Protein AF-0000000080752198 (afdb_homodimer)

Organism: Azotobacter vinelandii (strain DJ / ATCC BAA-1303) (NCBI:txid322710)

Foldseek 3Di:
DPPFDWDWDQDPVRWIFIATPVVRDTDDIGDDDPVRCVVCVNCVSVVV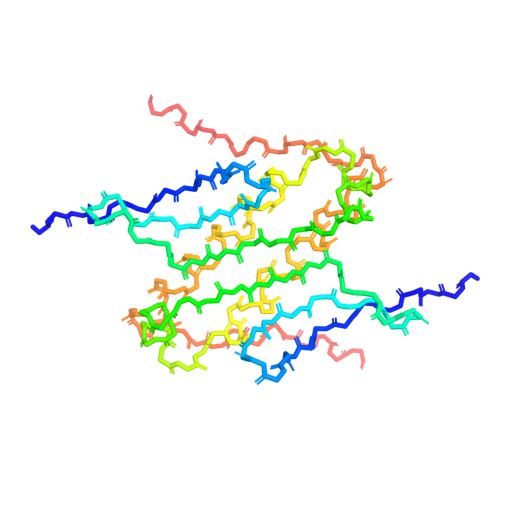VVVVVVVVVLVVCVVVVNPPVPPPPPPPD/DPPFDWDWDQDPVRKIFIATPVVRDTDDIGDDDPVRCVVCVNCVSVVVVVVVVVVVVLVVCVVVVNPPVPPPPPPPD

Solvent-accessible surface area (backbone atoms only — not comparable to full-atom values): 8855 Å² total; per-residue (Å²): 126,82,75,72,46,76,42,82,44,73,45,96,86,69,31,39,29,37,24,33,64,80,75,65,43,64,32,34,36,39,40,67,26,72,67,42,36,58,69,42,67,73,44,47,62,61,40,46,49,54,18,51,49,49,35,52,52,49,48,50,31,47,72,70,67,59,55,62,77,72,68,70,76,70,73,78,125,124,82,75,73,46,77,42,80,44,74,46,96,86,70,31,38,29,36,24,33,62,81,74,65,43,65,32,33,37,39,41,67,26,73,67,41,34,58,70,42,67,71,44,47,62,63,40,47,50,54,18,50,50,49,35,51,52,50,47,50,32,47,72,70,66,58,55,63,78,72,67,70,74,70,75,74,124

pLDDT: mean 82.63, std 21.53, range [20.56, 98.0]

Structure (mmCIF, N/CA/C/O backbone):
data_AF-0000000080752198-model_v1
#
loop_
_entity.id
_entity.type
_entity.pdbx_description
1 polymer 'ABC transporter ATP-binding protein'
#
loop_
_atom_site.group_PDB
_atom_site.id
_atom_site.type_symbol
_atom_site.label_atom_id
_atom_site.label_alt_id
_atom_site.label_comp_id
_atom_site.label_asym_id
_atom_site.label_entity_id
_atom_site.label_seq_id
_atom_site.pdbx_PDB_ins_code
_atom_site.Cartn_x
_atom_site.Cartn_y
_atom_site.Cartn_z
_atom_site.occupancy
_atom_site.B_iso_or_equiv
_atom_site.auth_seq_id
_atom_site.auth_comp_id
_atom_site.auth_asym_id
_atom_site.auth_atom_id
_atom_site.pdbx_PDB_model_num
ATOM 1 N N . MET A 1 1 ? -13.164 18.984 17.156 1 38.59 1 MET A N 1
ATOM 2 C CA . MET A 1 1 ? -12.305 18.828 15.984 1 38.59 1 MET A CA 1
ATOM 3 C C . MET A 1 1 ? -12.719 17.625 15.156 1 38.59 1 MET A C 1
ATOM 5 O O . MET A 1 1 ? -13.07 16.578 15.719 1 38.59 1 MET A O 1
ATOM 9 N N . PRO A 1 2 ? -13.391 17.844 14.008 1 44.28 2 PRO A N 1
ATOM 10 C CA . PRO A 1 2 ? -14 16.75 13.258 1 44.28 2 PRO A CA 1
ATOM 11 C C . PRO A 1 2 ? -13.016 15.617 12.961 1 44.28 2 PRO A C 1
ATOM 13 O O . PRO A 1 2 ? -11.891 15.875 12.531 1 44.28 2 PRO A O 1
ATOM 16 N N . THR A 1 3 ? -13 14.633 13.789 1 56.78 3 THR A N 1
ATOM 17 C CA . THR A 1 3 ? -12.133 13.477 13.586 1 56.78 3 THR A CA 1
ATOM 18 C C . THR A 1 3 ? -12.227 12.969 12.148 1 56.78 3 THR A C 1
ATOM 20 O O . THR A 1 3 ? -13.312 12.656 11.664 1 56.78 3 THR A O 1
ATOM 23 N N . SER A 1 4 ? -11.461 13.641 11.32 1 65.56 4 SER A N 1
ATOM 24 C CA . SER A 1 4 ? -11.406 13.172 9.938 1 65.56 4 SER A CA 1
ATOM 25 C C . SER A 1 4 ? -11.242 11.656 9.875 1 65.56 4 SER A C 1
ATOM 27 O O . SER A 1 4 ? -10.398 11.086 10.57 1 65.56 4 SER A O 1
ATOM 29 N N . PHE A 1 5 ? -12.297 11.023 9.469 1 84.06 5 PHE A N 1
ATOM 30 C CA . PHE A 1 5 ? -12.352 9.57 9.367 1 84.06 5 PHE A CA 1
ATOM 31 C C . PHE A 1 5 ? -11.719 9.102 8.062 1 84.06 5 PHE A C 1
ATOM 33 O O . PHE A 1 5 ? -11.859 9.758 7.023 1 84.06 5 PHE A O 1
ATOM 40 N N . LEU A 1 6 ? -10.719 8.273 8.164 1 91.12 6 LEU A N 1
ATOM 41 C CA . LEU A 1 6 ? -10.117 7.621 7.008 1 91.12 6 LEU A CA 1
ATOM 42 C C . LEU A 1 6 ? -10.898 6.367 6.625 1 91.12 6 LEU A C 1
ATOM 44 O O . LEU A 1 6 ? -11.336 5.617 7.5 1 91.12 6 LEU A O 1
ATOM 48 N N . GLU A 1 7 ? -11.125 6.273 5.285 1 93.94 7 GLU A N 1
ATOM 49 C CA . GLU A 1 7 ? -11.844 5.098 4.797 1 93.94 7 GLU A CA 1
ATOM 50 C C . GLU A 1 7 ? -11.062 4.402 3.684 1 93.94 7 GLU A C 1
ATOM 52 O O . GLU A 1 7 ? -10.352 5.055 2.914 1 93.94 7 GLU A O 1
ATOM 57 N N . ILE A 1 8 ? -11.195 3.135 3.645 1 96.25 8 ILE A N 1
ATOM 58 C CA . ILE A 1 8 ? -10.609 2.334 2.576 1 96.25 8 ILE A CA 1
ATOM 59 C C . ILE A 1 8 ? -11.672 2.021 1.523 1 96.25 8 ILE A C 1
ATOM 61 O O . ILE A 1 8 ? -12.703 1.425 1.831 1 96.25 8 ILE A O 1
ATOM 65 N N . VAL A 1 9 ? -11.398 2.506 0.263 1 94.5 9 VAL A N 1
ATOM 66 C CA . VAL A 1 9 ? -12.383 2.301 -0.793 1 94.5 9 VAL A CA 1
ATOM 67 C C . VAL A 1 9 ? -11.719 1.64 -1.998 1 94.5 9 VAL A C 1
ATOM 69 O O . VAL A 1 9 ? -10.508 1.763 -2.193 1 94.5 9 VAL A O 1
ATOM 72 N N . GLU A 1 10 ? -12.516 0.859 -2.662 1 95.25 10 GLU A N 1
ATOM 73 C CA . GLU A 1 10 ? -12.062 0.279 -3.922 1 95.25 10 GLU A CA 1
ATOM 74 C C . GLU A 1 10 ? -12.531 1.109 -5.113 1 95.25 10 GLU A C 1
ATOM 76 O O . GLU A 1 10 ? -13.734 1.335 -5.285 1 95.25 10 GLU A O 1
ATOM 81 N N . LEU A 1 11 ? -11.57 1.567 -5.898 1 95.56 11 LEU A N 1
ATOM 82 C CA . LEU A 1 11 ? -11.883 2.389 -7.062 1 95.56 11 LEU A CA 1
ATOM 83 C C . LEU A 1 11 ? -12.445 1.538 -8.195 1 95.56 11 LEU A C 1
ATOM 85 O O . LEU A 1 11 ? -12.312 0.312 -8.188 1 95.56 11 LEU A O 1
ATOM 89 N N . PRO A 1 12 ? -13.141 2.217 -9.141 1 92.31 12 PRO A N 1
ATOM 90 C CA . PRO A 1 12 ? -13.75 1.482 -10.25 1 92.31 12 PRO A CA 1
ATOM 91 C C . PRO A 1 12 ? -12.727 0.69 -11.07 1 92.31 12 PRO A C 1
ATOM 93 O O . PRO A 1 12 ? -13.07 -0.321 -11.68 1 92.31 12 PRO A O 1
ATOM 96 N N . ASP A 1 13 ? -11.484 1.099 -11 1 92.44 13 ASP A N 1
ATOM 97 C CA . ASP A 1 13 ? -10.453 0.422 -11.781 1 92.44 13 ASP A CA 1
ATOM 98 C C . ASP A 1 13 ? -9.836 -0.729 -11 1 92.44 13 ASP A C 1
ATOM 100 O O . ASP A 1 13 ? -8.938 -1.413 -11.492 1 92.44 13 ASP A O 1
ATOM 104 N N . GLY A 1 14 ? -10.352 -0.984 -9.961 1 92.19 14 GLY A N 1
ATOM 105 C CA . GLY A 1 14 ? -9.922 -2.129 -9.172 1 92.19 14 GLY A CA 1
ATOM 106 C C . GLY A 1 14 ? -8.828 -1.793 -8.18 1 92.19 14 GLY A C 1
ATOM 107 O O . GLY A 1 14 ? -8.406 -2.648 -7.402 1 92.19 14 GLY A O 1
ATOM 108 N N . ARG A 1 15 ? -8.398 -0.649 -8.227 1 96.06 15 ARG A N 1
ATOM 109 C CA . ARG A 1 15 ? -7.375 -0.213 -7.289 1 96.06 15 ARG A CA 1
ATOM 110 C C . ARG A 1 15 ? -7.988 0.134 -5.934 1 96.06 15 ARG A C 1
ATOM 112 O O . ARG A 1 15 ? -9.188 0.4 -5.84 1 96.06 15 ARG A O 1
ATOM 119 N N . ILE A 1 16 ? -7.168 0.016 -4.863 1 97.62 16 ILE A N 1
ATOM 120 C CA . ILE A 1 16 ? -7.625 0.317 -3.51 1 97.62 16 ILE A CA 1
ATOM 121 C C . ILE A 1 16 ? -7.035 1.649 -3.053 1 97.62 16 ILE A C 1
ATOM 123 O O . ILE A 1 16 ? -5.848 1.909 -3.246 1 97.62 16 ILE A O 1
ATOM 127 N N . ALA A 1 17 ? -7.898 2.51 -2.455 1 97.06 17 ALA A N 1
ATOM 128 C CA . ALA A 1 17 ? -7.438 3.832 -2.039 1 97.06 17 ALA A CA 1
ATOM 129 C C . ALA A 1 17 ? -7.844 4.125 -0.596 1 97.06 17 ALA A C 1
ATOM 131 O O . ALA A 1 17 ? -8.891 3.662 -0.132 1 97.06 17 ALA A O 1
ATOM 132 N N . LEU A 1 18 ? -6.914 4.82 0.065 1 97.12 18 LEU A N 1
ATOM 133 C CA . LEU A 1 18 ? -7.234 5.422 1.355 1 97.12 18 LEU A CA 1
ATOM 134 C C . LEU A 1 18 ? -7.734 6.852 1.18 1 97.12 18 LEU A C 1
ATOM 136 O O . LEU A 1 18 ? -6.988 7.723 0.73 1 97.12 18 LEU A O 1
ATOM 140 N N . ARG A 1 19 ? -9.008 7.023 1.474 1 94.06 19 ARG A N 1
ATOM 141 C CA . ARG A 1 19 ? -9.633 8.328 1.269 1 94.06 19 ARG A CA 1
ATOM 142 C C . ARG A 1 19 ? -10 8.977 2.6 1 94.06 19 ARG A C 1
ATOM 144 O O . ARG A 1 19 ? -10.328 8.281 3.564 1 94.06 19 ARG A O 1
ATOM 151 N N . ARG A 1 20 ? -9.742 10.188 2.533 1 91.06 20 ARG A N 1
ATOM 152 C CA . ARG A 1 20 ? -10.227 10.953 3.676 1 91.06 20 ARG A CA 1
ATOM 153 C C . ARG A 1 20 ? -11.711 11.273 3.525 1 91.06 20 ARG A C 1
ATOM 155 O O . ARG A 1 20 ? -12.125 11.875 2.531 1 91.06 20 ARG A O 1
ATOM 162 N N . ALA A 1 21 ? -12.562 10.922 4.578 1 87.06 21 ALA A N 1
ATOM 163 C CA . ALA A 1 21 ? -14.016 11.047 4.523 1 87.06 21 ALA A CA 1
ATOM 164 C C . ALA A 1 21 ? -14.43 12.5 4.344 1 87.06 21 ALA A C 1
ATOM 166 O O . ALA A 1 21 ? -15.398 12.797 3.639 1 87.06 21 ALA A O 1
ATOM 167 N N . ASP A 1 22 ? -13.719 13.352 4.84 1 85.62 22 ASP A N 1
ATOM 168 C CA . ASP A 1 22 ? -14.109 14.758 4.879 1 85.62 22 ASP A CA 1
ATOM 169 C C . ASP A 1 22 ? -14.062 15.383 3.482 1 85.62 22 ASP A C 1
ATOM 171 O O . ASP A 1 22 ? -14.969 16.109 3.094 1 85.62 22 ASP A O 1
ATOM 175 N N . ASP A 1 23 ? -13 15.117 2.789 1 87.31 23 ASP A N 1
ATOM 176 C CA . ASP A 1 23 ? -12.844 15.758 1.488 1 87.31 23 ASP A CA 1
ATOM 177 C C . ASP A 1 23 ? -12.781 14.727 0.368 1 87.31 23 ASP A C 1
ATOM 179 O O . ASP A 1 23 ? -12.648 15.078 -0.805 1 87.31 23 ASP A O 1
ATOM 183 N N . GLU A 1 24 ? -12.891 13.523 0.674 1 87.62 24 GLU A N 1
ATOM 184 C CA . GLU A 1 24 ? -12.875 12.422 -0.281 1 87.62 24 GLU A CA 1
ATOM 185 C C . GLU A 1 24 ? -11.586 12.414 -1.092 1 87.62 24 GLU A C 1
ATOM 187 O O . GLU A 1 24 ? -11.594 12.086 -2.281 1 87.62 24 GLU A O 1
ATOM 192 N N . GLU A 1 25 ? -10.547 12.961 -0.41 1 92.25 25 GLU A N 1
ATOM 193 C CA . GLU A 1 25 ? -9.234 12.961 -1.059 1 92.25 25 GLU A CA 1
ATOM 194 C C . GLU A 1 25 ? -8.547 11.609 -0.899 1 92.25 25 GLU A C 1
ATOM 196 O O . GLU A 1 25 ? -8.508 11.047 0.199 1 92.25 25 GLU A O 1
ATOM 201 N N . GLU A 1 26 ? -8.094 11.172 -2.041 1 94.88 26 GLU A N 1
ATOM 202 C CA . GLU A 1 26 ? -7.32 9.938 -1.981 1 94.88 26 GLU A CA 1
ATOM 203 C C . GLU A 1 26 ? -5.902 10.188 -1.481 1 94.88 26 GLU A C 1
ATOM 205 O O . GLU A 1 26 ? -5.133 10.906 -2.125 1 94.88 26 GLU A O 1
ATOM 210 N N . LEU A 1 27 ? -5.633 9.633 -0.38 1 95.75 27 LEU A N 1
ATOM 211 C CA . LEU A 1 27 ? -4.336 9.875 0.24 1 95.75 27 LEU A CA 1
ATOM 212 C C . LEU A 1 27 ? -3.307 8.852 -0.241 1 95.75 27 LEU A C 1
ATOM 214 O O . LEU A 1 27 ? -2.172 9.219 -0.562 1 95.75 27 LEU A O 1
ATOM 218 N N . VAL A 1 28 ? -3.73 7.637 -0.29 1 97.12 28 VAL A N 1
ATOM 219 C CA . VAL A 1 28 ? -2.855 6.555 -0.725 1 97.12 28 VAL A CA 1
ATOM 220 C C . VAL A 1 28 ? -3.613 5.625 -1.673 1 97.12 28 VAL A C 1
ATOM 222 O O . VAL A 1 28 ? -4.785 5.312 -1.443 1 97.12 28 VAL A O 1
ATOM 225 N N . ILE A 1 29 ? -3.01 5.242 -2.75 1 97.19 29 ILE A N 1
ATOM 226 C CA . ILE A 1 29 ? -3.596 4.305 -3.701 1 97.19 29 ILE A CA 1
ATOM 227 C C . ILE A 1 29 ? -2.719 3.059 -3.803 1 97.19 29 ILE A C 1
ATOM 229 O O . ILE A 1 29 ? -1.494 3.162 -3.922 1 97.19 29 ILE A O 1
ATOM 233 N N . LEU A 1 30 ? -3.312 1.953 -3.686 1 98 30 LEU A N 1
ATOM 234 C CA . LEU A 1 30 ? -2.67 0.657 -3.871 1 98 30 LEU A CA 1
ATOM 235 C C . LEU A 1 30 ? -3.115 0.012 -5.18 1 98 30 LEU A C 1
ATOM 237 O O . LEU A 1 30 ? -4.312 -0.156 -5.418 1 98 30 LEU A O 1
ATOM 241 N N . ASP A 1 31 ? -2.152 -0.289 -5.922 1 96.75 31 ASP A N 1
ATOM 242 C CA . ASP A 1 31 ? -2.432 -0.915 -7.211 1 96.75 31 ASP A CA 1
ATOM 243 C C . ASP A 1 31 ? -1.785 -2.295 -7.305 1 96.75 31 ASP A C 1
ATOM 245 O O . ASP A 1 31 ? -0.565 -2.408 -7.441 1 96.75 31 ASP A O 1
ATOM 249 N N . PHE A 1 32 ? -2.598 -3.309 -7.285 1 97 32 PHE A N 1
ATOM 250 C CA . PHE A 1 32 ? -2.113 -4.676 -7.453 1 97 32 PHE A CA 1
ATOM 251 C C . PHE A 1 32 ? -2.102 -5.07 -8.922 1 97 32 PHE A C 1
ATOM 253 O O . PHE A 1 32 ? -3.076 -4.84 -9.641 1 97 32 PHE A O 1
ATOM 260 N N . SER A 1 33 ? -1.026 -5.664 -9.305 1 95.31 33 SER A N 1
ATOM 261 C CA . SER A 1 33 ? -0.969 -6.199 -10.664 1 95.31 33 SER A CA 1
AT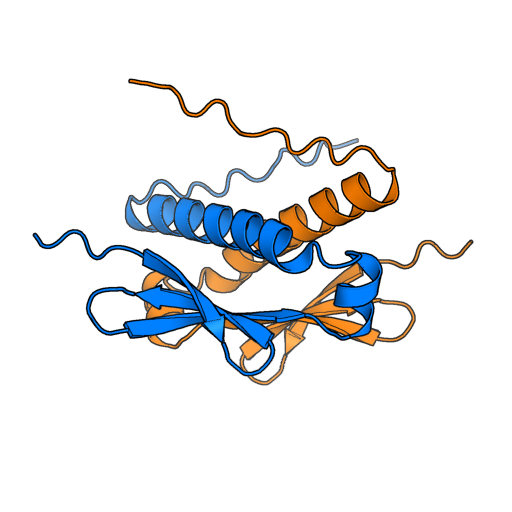OM 262 C C . SER A 1 33 ? -1.89 -7.406 -10.82 1 95.31 33 SER A C 1
ATOM 264 O O . SER A 1 33 ? -2.324 -7.996 -9.828 1 95.31 33 SER A O 1
ATOM 266 N N . GLU A 1 34 ? -2.154 -7.754 -12.094 1 93.19 34 GLU A N 1
ATOM 267 C CA . GLU A 1 34 ? -2.953 -8.945 -12.367 1 93.19 34 GLU A CA 1
ATOM 268 C C . GLU A 1 34 ? -2.311 -10.188 -11.766 1 93.19 34 GLU A C 1
ATOM 270 O O . GLU A 1 34 ? -3.004 -11.047 -11.211 1 93.19 34 GLU A O 1
ATOM 275 N N . SER A 1 35 ? -0.996 -10.219 -11.82 1 92.44 35 SER A N 1
ATOM 276 C CA . SER A 1 35 ? -0.262 -11.344 -11.258 1 92.44 35 SER A CA 1
ATOM 277 C C . SER A 1 35 ? -0.409 -11.398 -9.742 1 92.44 35 SER A C 1
ATOM 279 O O . SER A 1 35 ? -0.625 -12.469 -9.172 1 92.44 35 SER A O 1
ATOM 281 N N . ALA A 1 36 ? -0.277 -10.289 -9.141 1 94.12 36 ALA A N 1
ATOM 282 C CA . ALA A 1 36 ? -0.43 -10.234 -7.688 1 94.12 36 ALA A CA 1
ATOM 283 C C . ALA A 1 36 ? -1.844 -10.625 -7.27 1 94.12 36 ALA A C 1
ATOM 285 O O . ALA A 1 36 ? -2.027 -11.383 -6.312 1 94.12 36 ALA A O 1
ATOM 286 N N . LYS A 1 37 ? -2.863 -10.086 -7.996 1 94.56 37 LYS A N 1
ATOM 287 C CA . LYS A 1 37 ? -4.254 -10.414 -7.699 1 94.56 37 LYS A CA 1
ATOM 288 C C . LYS A 1 37 ? -4.5 -11.914 -7.789 1 94.56 37 LYS A C 1
ATOM 290 O O . LYS A 1 37 ? -5.195 -12.484 -6.945 1 94.56 37 LYS A O 1
ATOM 295 N N . SER A 1 38 ? -3.967 -12.477 -8.797 1 92.44 38 SER A N 1
ATOM 296 C CA . SER A 1 38 ? -4.109 -13.922 -9 1 92.44 38 SER A CA 1
ATOM 297 C C . SER A 1 38 ? -3.439 -14.703 -7.875 1 92.44 38 SER A C 1
ATOM 299 O O . SER A 1 38 ? -3.975 -15.711 -7.406 1 92.44 38 SER A O 1
ATOM 301 N N . PHE A 1 39 ? -2.287 -14.227 -7.508 1 90.12 39 PHE A N 1
ATOM 302 C CA . PHE A 1 39 ? -1.554 -14.867 -6.426 1 90.12 39 PHE A CA 1
ATOM 303 C C . PHE A 1 39 ? -2.348 -14.812 -5.125 1 90.12 39 PHE A C 1
ATOM 305 O O . PHE A 1 39 ? -2.371 -15.781 -4.363 1 90.12 39 PHE A O 1
ATOM 312 N N . LEU A 1 40 ? -2.918 -13.695 -4.883 1 94 40 LEU A N 1
ATOM 313 C CA . LEU A 1 40 ? -3.672 -13.477 -3.65 1 94 40 LEU A CA 1
ATOM 314 C C . LEU A 1 40 ? -5.051 -14.125 -3.74 1 94 40 LEU A C 1
ATOM 316 O O . LEU A 1 40 ? -5.793 -14.148 -2.754 1 94 40 LEU A O 1
ATOM 320 N N . GLN A 1 41 ? -5.398 -14.695 -4.918 1 89.88 41 GLN A N 1
ATOM 321 C CA . GLN A 1 41 ? -6.625 -15.445 -5.156 1 89.88 41 GLN A CA 1
ATOM 322 C C . GLN A 1 41 ? -7.855 -14.641 -4.754 1 89.88 41 GLN A C 1
ATOM 324 O O . GLN A 1 41 ? -8.773 -15.172 -4.121 1 89.88 41 GLN A O 1
ATOM 329 N N . GLY A 1 42 ? -7.844 -13.344 -5.004 1 86.69 42 GLY A N 1
ATOM 330 C CA . GLY A 1 42 ? -9.008 -12.516 -4.738 1 86.69 42 GLY A CA 1
ATOM 331 C C . GLY A 1 42 ? -8.984 -11.883 -3.361 1 86.69 42 GLY A C 1
ATOM 332 O O . GLY A 1 42 ? -9.891 -11.117 -3.01 1 86.69 42 GLY A O 1
ATOM 333 N N . HIS A 1 43 ? -8.008 -12.219 -2.559 1 91 43 HIS A N 1
ATOM 334 C CA . HIS A 1 43 ? -7.914 -11.672 -1.209 1 91 43 HIS A CA 1
ATOM 335 C C . HIS A 1 43 ? -7.078 -10.398 -1.187 1 91 43 HIS A C 1
ATOM 337 O O . HIS A 1 43 ? -6.461 -10.07 -0.17 1 91 43 HIS A O 1
ATOM 343 N N . HIS A 1 44 ? -7.004 -9.727 -2.324 1 93.12 44 HIS A N 1
ATOM 344 C CA . HIS A 1 44 ? -6.164 -8.539 -2.406 1 93.12 44 HIS A CA 1
ATOM 345 C C . HIS A 1 44 ? -6.742 -7.398 -1.581 1 93.12 44 HIS A C 1
ATOM 347 O O . HIS A 1 44 ? -6 -6.57 -1.048 1 93.12 44 HIS A O 1
ATOM 353 N N . ILE A 1 45 ? -8.078 -7.402 -1.298 1 94.62 45 ILE A N 1
ATOM 354 C CA . ILE A 1 45 ? -8.719 -6.34 -0.528 1 94.62 45 ILE A CA 1
ATOM 355 C C . ILE A 1 45 ? -8.352 -6.484 0.948 1 94.62 45 ILE A C 1
ATOM 357 O O . ILE A 1 45 ? -8.039 -5.492 1.612 1 94.62 45 ILE A O 1
ATOM 361 N N . GLU A 1 46 ? -8.406 -7.691 1.37 1 94.38 46 GLU A N 1
ATOM 362 C CA . GLU A 1 46 ? -8.039 -7.953 2.756 1 94.38 46 GLU A CA 1
ATOM 363 C C . GLU A 1 46 ? -6.57 -7.605 3.01 1 94.38 46 GLU A C 1
ATOM 365 O O . GLU A 1 46 ? -6.23 -7.047 4.055 1 94.38 46 GLU A O 1
ATOM 370 N N . VAL A 1 47 ? -5.762 -8 2.094 1 96.44 47 VAL A N 1
ATOM 371 C CA . VAL A 1 47 ? -4.34 -7.688 2.195 1 96.44 47 VAL A CA 1
ATOM 372 C C . VAL A 1 47 ? -4.145 -6.172 2.193 1 96.44 47 VAL A C 1
ATOM 374 O O . VAL A 1 47 ? -3.41 -5.637 3.025 1 96.44 47 VAL A O 1
ATOM 377 N N . ALA A 1 48 ? -4.828 -5.535 1.297 1 97.44 48 ALA A N 1
ATOM 378 C CA . ALA A 1 48 ? -4.75 -4.078 1.206 1 97.44 48 ALA A CA 1
ATOM 379 C C . ALA A 1 48 ? -5.156 -3.426 2.523 1 97.44 48 ALA A C 1
ATOM 381 O O . ALA A 1 48 ? -4.516 -2.473 2.975 1 97.44 48 ALA A O 1
ATOM 382 N N . LYS A 1 49 ? -6.184 -3.861 3.105 1 96.81 49 LYS A N 1
ATOM 383 C CA . LYS A 1 49 ? -6.684 -3.307 4.359 1 96.81 49 LYS A CA 1
ATOM 384 C C . LYS A 1 49 ? -5.629 -3.398 5.461 1 96.81 49 LYS A C 1
ATOM 386 O O . LYS A 1 49 ? -5.414 -2.439 6.203 1 96.81 49 LYS A O 1
ATOM 391 N N . ALA A 1 50 ? -5.051 -4.543 5.531 1 96.69 50 ALA A N 1
ATOM 392 C CA . ALA A 1 50 ? -4.008 -4.738 6.531 1 96.69 50 ALA A CA 1
ATOM 393 C C . ALA A 1 50 ? -2.828 -3.801 6.281 1 96.69 50 ALA A C 1
ATOM 395 O O . ALA A 1 50 ? -2.285 -3.213 7.219 1 96.69 50 ALA A O 1
ATOM 396 N N . MET A 1 51 ? -2.447 -3.717 5.039 1 97.75 51 MET A N 1
ATOM 397 C CA . MET A 1 51 ? -1.34 -2.842 4.664 1 97.75 51 MET A CA 1
ATOM 398 C C . MET A 1 51 ? -1.653 -1.391 5.012 1 97.75 51 MET A C 1
ATOM 400 O O . MET A 1 51 ? -0.865 -0.725 5.688 1 97.75 51 MET A O 1
ATOM 404 N N . LEU A 1 52 ? -2.83 -0.902 4.645 1 97.69 52 LEU A N 1
ATOM 405 C CA . LEU A 1 52 ? -3.225 0.483 4.879 1 97.69 52 LEU A CA 1
ATOM 406 C C . LEU A 1 52 ? -3.361 0.763 6.375 1 97.69 52 LEU A C 1
ATOM 408 O O . LEU A 1 52 ? -3.023 1.854 6.84 1 97.69 52 LEU A O 1
ATOM 412 N N . ASN A 1 53 ? -3.859 -0.197 7.113 1 96.5 53 ASN A N 1
ATOM 413 C CA . ASN A 1 53 ? -3.963 -0.04 8.562 1 96.5 53 ASN A CA 1
ATOM 414 C C . ASN A 1 53 ? -2.598 0.199 9.195 1 96.5 53 ASN A C 1
ATOM 416 O O . ASN A 1 53 ? -2.457 1.056 10.07 1 96.5 53 ASN A O 1
ATOM 420 N N . VAL A 1 54 ? -1.634 -0.55 8.805 1 96.25 54 VAL A N 1
ATOM 421 C CA . VAL A 1 54 ? -0.274 -0.37 9.305 1 96.25 54 VAL A CA 1
ATOM 422 C C . VAL A 1 54 ? 0.223 1.032 8.961 1 96.25 54 VAL A C 1
ATOM 424 O O . VAL A 1 54 ? 0.826 1.707 9.797 1 96.25 54 VAL A O 1
ATOM 427 N N . GLY A 1 55 ? -0.022 1.465 7.656 1 96.44 55 GLY A N 1
ATOM 428 C CA . GLY A 1 55 ? 0.376 2.807 7.258 1 96.44 55 GLY A CA 1
ATOM 429 C C . GLY A 1 55 ? -0.217 3.891 8.133 1 96.44 55 GLY A C 1
ATOM 430 O O . GLY A 1 55 ? 0.489 4.805 8.562 1 96.44 55 GLY A O 1
ATOM 431 N N . VAL A 1 56 ? -1.466 3.75 8.414 1 95.38 56 VAL A N 1
ATOM 432 C CA . VAL A 1 56 ? -2.172 4.727 9.234 1 95.38 56 VAL A CA 1
ATOM 433 C C . VAL A 1 56 ? -1.594 4.727 10.648 1 95.38 56 VAL A C 1
ATOM 435 O O . VAL A 1 56 ? -1.399 5.789 11.242 1 95.38 56 VAL A O 1
ATOM 438 N N . GLN A 1 57 ? -1.377 3.562 11.141 1 94.12 57 GLN A N 1
ATOM 439 C CA . GLN A 1 57 ? -0.792 3.438 12.477 1 94.12 57 GLN A CA 1
ATOM 440 C C . GLN A 1 57 ? 0.577 4.109 12.539 1 94.12 57 GLN A C 1
ATOM 442 O O . GLN A 1 57 ? 0.866 4.852 13.477 1 94.12 57 GLN A O 1
ATOM 447 N N . MET A 1 58 ? 1.37 3.826 11.555 1 93.81 58 MET A N 1
ATOM 448 C CA . MET A 1 58 ? 2.707 4.414 11.531 1 93.81 58 MET A CA 1
ATOM 449 C C . MET A 1 58 ? 2.633 5.93 11.383 1 93.81 58 MET A C 1
ATOM 451 O O . MET A 1 58 ? 3.379 6.66 12.039 1 93.81 58 MET A O 1
ATOM 455 N N . ALA A 1 59 ? 1.772 6.367 10.5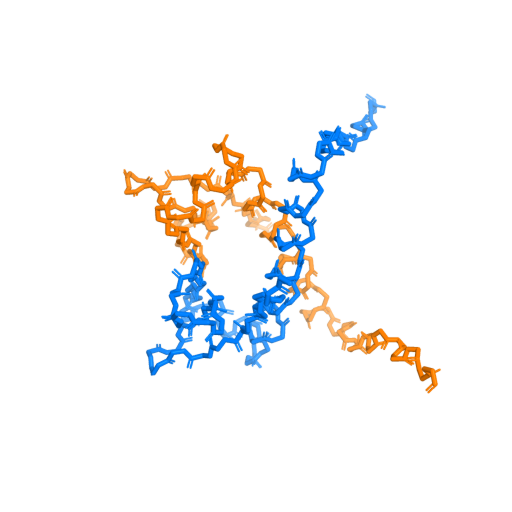16 1 93.5 59 ALA A N 1
ATOM 456 C CA . ALA A 1 59 ? 1.566 7.801 10.352 1 93.5 59 ALA A CA 1
ATOM 457 C C . ALA A 1 59 ? 1.165 8.453 11.672 1 93.5 59 ALA A C 1
ATOM 459 O O . ALA A 1 59 ? 1.612 9.562 11.984 1 93.5 59 ALA A O 1
ATOM 460 N N . GLY A 1 60 ? 0.279 7.824 12.352 1 91.62 60 GLY A N 1
ATOM 461 C CA . GLY A 1 60 ? -0.122 8.328 13.656 1 91.62 60 GLY A CA 1
ATOM 462 C C . GLY A 1 60 ? 1.037 8.461 14.625 1 91.62 60 GLY A C 1
ATOM 463 O O . GLY A 1 60 ? 1.135 9.453 15.352 1 91.62 60 GLY A O 1
ATOM 464 N N . ARG A 1 61 ? 1.86 7.473 14.648 1 90.88 61 ARG A N 1
ATOM 465 C CA . ARG A 1 61 ? 3.02 7.484 15.531 1 90.88 61 ARG A CA 1
ATOM 466 C C . ARG A 1 61 ? 3.969 8.625 15.18 1 90.88 61 ARG A C 1
ATOM 468 O O . ARG A 1 61 ? 4.523 9.281 16.062 1 90.88 61 ARG A O 1
ATOM 475 N N . LEU A 1 62 ? 4.172 8.781 13.898 1 88 62 LEU A N 1
ATOM 476 C CA . LEU A 1 62 ? 5.043 9.852 13.43 1 88 62 LEU A CA 1
ATOM 477 C C . LEU A 1 62 ? 4.492 11.211 13.836 1 88 62 LEU A C 1
ATOM 479 O O . LEU A 1 62 ? 5.254 12.102 14.227 1 88 62 LEU A O 1
ATOM 483 N N . ALA A 1 63 ? 3.203 11.367 13.695 1 86 63 ALA A N 1
ATOM 484 C CA . ALA A 1 63 ? 2.553 12.625 14.031 1 86 63 ALA A CA 1
ATOM 485 C C . ALA A 1 63 ? 2.693 12.938 15.523 1 86 63 ALA A C 1
ATOM 487 O O . ALA A 1 63 ? 2.805 14.102 15.906 1 86 63 ALA A O 1
ATOM 488 N N . GLU A 1 64 ? 2.652 11.852 16.312 1 84.62 64 GLU A N 1
ATOM 489 C CA . GLU A 1 64 ? 2.775 12.039 17.75 1 84.62 64 GLU A CA 1
ATOM 490 C C . GLU A 1 64 ? 4.234 12.211 18.172 1 84.62 64 GLU A C 1
ATOM 492 O O . GLU A 1 64 ? 4.523 12.609 19.297 1 84.62 64 GLU A O 1
ATOM 497 N N . GLY A 1 65 ? 5.113 12.125 17.266 1 75.94 65 GLY A N 1
ATOM 498 C CA . GLY A 1 65 ? 6.531 12.211 17.578 1 75.94 65 GLY A CA 1
ATOM 499 C C . GLY A 1 65 ? 7.094 10.914 18.141 1 75.94 65 GLY A C 1
ATOM 500 O O . GLY A 1 65 ? 8.148 10.914 18.781 1 75.94 65 GLY A O 1
ATOM 501 N N . ASP A 1 66 ? 6.324 9.852 18.141 1 63.38 66 ASP A N 1
ATOM 502 C CA . ASP A 1 66 ? 6.719 8.562 18.703 1 63.38 66 ASP A CA 1
ATOM 503 C C . ASP A 1 66 ? 7.438 7.707 17.656 1 63.38 66 ASP A C 1
ATOM 505 O O . ASP A 1 66 ? 7.66 6.516 17.891 1 63.38 66 ASP A O 1
ATOM 509 N N . PHE A 1 67 ? 7.684 8.219 16.609 1 54.97 67 PHE A N 1
ATOM 510 C CA . PHE A 1 67 ? 8.234 7.352 15.578 1 54.97 67 PHE A CA 1
ATOM 511 C C . PHE A 1 67 ? 9.68 6.988 15.883 1 54.97 67 PHE A C 1
ATOM 513 O O . PHE A 1 67 ? 10.594 7.785 15.641 1 54.97 67 PHE A O 1
ATOM 520 N N . GLU A 1 68 ? 9.953 6.68 17.078 1 47.44 68 GLU A N 1
ATOM 521 C CA . GLU A 1 68 ? 11.281 6.09 17.188 1 47.44 68 GLU A CA 1
ATOM 522 C C . GLU A 1 68 ? 11.406 4.852 16.297 1 47.44 68 GLU A C 1
ATOM 524 O O . GLU A 1 68 ? 10.492 4.023 16.25 1 47.44 68 GLU A O 1
ATOM 529 N N . SER A 1 69 ? 11.906 5.059 15.086 1 46.09 69 SER A N 1
ATOM 530 C CA . SER A 1 69 ? 12.273 3.926 14.242 1 46.09 69 SER A CA 1
ATOM 531 C C . SER A 1 69 ? 12.625 2.701 15.078 1 46.09 69 SER A C 1
ATOM 533 O O . SER A 1 69 ? 13.625 2.705 15.805 1 46.09 69 SER A O 1
ATOM 535 N N . ASP A 1 70 ? 11.75 2.072 15.641 1 39.91 70 ASP A N 1
ATOM 536 C CA . ASP A 1 70 ? 12.156 0.782 16.188 1 39.91 70 ASP A CA 1
ATOM 537 C C . ASP A 1 70 ? 12.898 -0.054 15.148 1 39.91 70 ASP A C 1
ATOM 539 O O . ASP A 1 70 ? 12.305 -0.488 14.156 1 39.91 70 ASP A O 1
ATOM 543 N N . GLU A 1 71 ? 14.055 0.275 14.703 1 39.19 71 GLU A N 1
ATOM 544 C CA . GLU A 1 71 ? 14.984 -0.663 14.086 1 39.19 71 GLU A CA 1
ATOM 545 C C . GLU A 1 71 ? 14.812 -2.068 14.656 1 39.19 71 GLU A C 1
ATOM 547 O O . GLU A 1 71 ? 14.82 -2.254 15.875 1 39.19 71 GLU A O 1
ATOM 552 N N . LEU A 1 72 ? 13.922 -2.869 14.156 1 37.19 72 LEU A N 1
ATOM 553 C CA . LEU A 1 72 ? 14.055 -4.281 14.5 1 37.19 72 LEU A CA 1
ATOM 554 C C . LEU A 1 72 ? 15.516 -4.641 14.75 1 37.19 72 LEU A C 1
ATOM 556 O O . LEU A 1 72 ? 16.406 -4.211 14.008 1 37.19 72 LEU A O 1
ATOM 560 N N . PRO A 1 73 ? 15.812 -5.031 15.969 1 38.06 73 PRO A N 1
ATOM 561 C CA . PRO A 1 73 ? 17.156 -5.527 16.266 1 38.06 73 PRO A CA 1
ATOM 562 C C . PRO A 1 73 ? 17.719 -6.41 15.164 1 38.06 73 PRO A C 1
ATOM 564 O O . PRO A 1 73 ? 17.047 -7.336 14.695 1 38.06 73 PRO A O 1
ATOM 567 N N . ARG A 1 74 ? 18.266 -5.902 14.141 1 35.09 74 ARG A N 1
ATOM 568 C CA . ARG A 1 74 ? 19.047 -6.859 13.367 1 35.09 74 ARG A CA 1
ATOM 569 C C . ARG A 1 74 ? 19.734 -7.863 14.281 1 35.09 74 ARG A C 1
ATOM 571 O O . ARG A 1 74 ? 20.438 -7.477 15.227 1 35.09 74 ARG A O 1
ATOM 578 N N . VAL A 1 75 ? 19.078 -8.906 14.586 1 27.47 75 VAL A N 1
ATOM 579 C CA . VAL A 1 75 ? 19.859 -9.93 15.266 1 27.47 75 VAL A CA 1
ATOM 580 C C . VAL A 1 75 ? 21.219 -10.078 14.594 1 27.47 75 VAL A C 1
ATOM 582 O O . VAL A 1 75 ? 21.297 -10.281 13.375 1 27.47 75 VAL A O 1
ATOM 585 N N . LEU A 1 76 ? 22.172 -9.242 15.008 1 27.53 76 LEU A N 1
ATOM 586 C CA . LEU A 1 76 ? 23.562 -9.602 14.773 1 27.53 76 LEU A CA 1
ATOM 587 C C . LEU A 1 76 ? 23.766 -11.102 14.93 1 27.53 76 LEU A C 1
ATOM 589 O O . LEU A 1 76 ? 23.531 -11.656 16 1 27.53 76 LEU A O 1
ATOM 593 N N . HIS A 1 77 ? 23.391 -11.914 13.805 1 20.56 77 HIS A N 1
ATOM 594 C CA . HIS A 1 77 ? 24.141 -13.156 13.93 1 20.56 77 HIS A CA 1
ATOM 595 C C . HIS A 1 77 ? 25.641 -12.883 13.953 1 20.56 77 HIS A C 1
ATOM 597 O O . HIS A 1 77 ? 26.125 -11.945 13.305 1 20.56 77 HIS A O 1
ATOM 603 N N . MET B 1 1 ? 15.148 -24.125 -6.734 1 38.06 1 MET B N 1
ATOM 604 C CA . MET B 1 1 ? 14.086 -23.234 -7.184 1 38.06 1 MET B CA 1
ATOM 605 C C . MET B 1 1 ? 14.406 -21.781 -6.84 1 38.06 1 MET B C 1
ATOM 607 O O . MET B 1 1 ? 14.938 -21.5 -5.762 1 38.06 1 MET B O 1
ATOM 611 N N . PRO B 1 2 ? 14.797 -20.984 -7.836 1 43.91 2 PRO B N 1
ATOM 612 C CA . PRO B 1 2 ? 15.32 -19.641 -7.578 1 43.91 2 PRO B CA 1
ATOM 613 C C . PRO B 1 2 ? 14.398 -18.797 -6.703 1 43.91 2 PRO B C 1
AT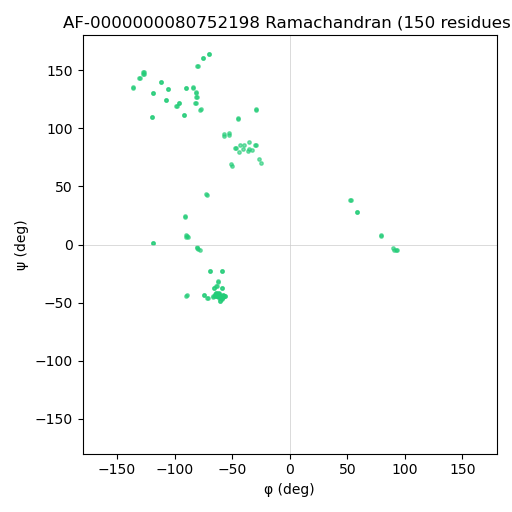OM 615 O O . PRO B 1 2 ? 13.18 -18.812 -6.898 1 43.91 2 PRO B O 1
ATOM 618 N N . THR B 1 3 ? 14.672 -18.781 -5.453 1 56.72 3 THR B N 1
ATOM 619 C CA . THR B 1 3 ? 13.891 -17.984 -4.516 1 56.72 3 THR B CA 1
ATOM 620 C C . THR B 1 3 ? 13.672 -16.578 -5.055 1 56.72 3 THR B C 1
ATOM 622 O O . THR B 1 3 ? 14.633 -15.875 -5.387 1 56.72 3 THR B O 1
ATOM 625 N N . SER B 1 4 ? 12.664 -16.5 -5.887 1 65.62 4 SER B N 1
ATOM 626 C CA . SER B 1 4 ? 12.32 -15.172 -6.395 1 65.62 4 SER B CA 1
ATOM 627 C C . SER B 1 4 ? 12.305 -14.133 -5.273 1 65.62 4 SER B C 1
ATOM 629 O O . SER B 1 4 ? 11.727 -14.375 -4.211 1 65.62 4 SER B O 1
ATOM 631 N N . PHE B 1 5 ? 13.305 -13.297 -5.297 1 83.81 5 PHE B N 1
ATOM 632 C CA . PHE B 1 5 ? 13.484 -12.25 -4.305 1 83.81 5 PHE B CA 1
ATOM 633 C C . PHE B 1 5 ? 12.609 -11.039 -4.629 1 83.81 5 PHE B C 1
ATOM 635 O O . PHE B 1 5 ? 12.43 -10.695 -5.801 1 83.81 5 PHE B O 1
ATOM 642 N N . LEU B 1 6 ? 11.758 -10.68 -3.713 1 91.19 6 LEU B N 1
ATOM 643 C CA . LEU B 1 6 ? 10.969 -9.453 -3.822 1 91.19 6 LEU B CA 1
AT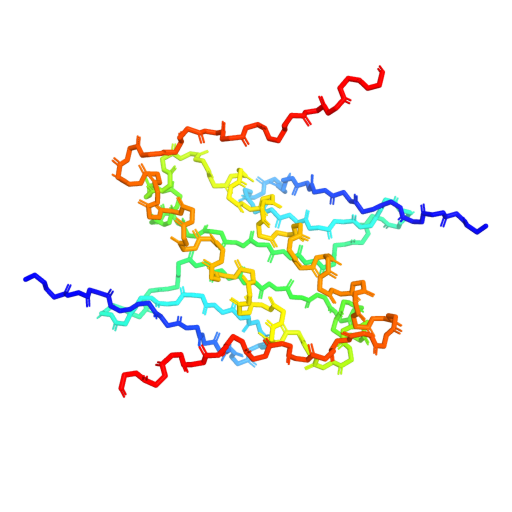OM 644 C C . LEU B 1 6 ? 11.766 -8.25 -3.322 1 91.19 6 LEU B C 1
ATOM 646 O O . LEU B 1 6 ? 12.484 -8.352 -2.322 1 91.19 6 LEU B O 1
ATOM 650 N N . GLU B 1 7 ? 11.664 -7.168 -4.148 1 93.94 7 GLU B N 1
ATOM 651 C CA . GLU B 1 7 ? 12.367 -5.949 -3.764 1 93.94 7 GLU B CA 1
ATOM 652 C C . GLU B 1 7 ? 11.422 -4.75 -3.762 1 93.94 7 GLU B C 1
ATOM 654 O O . GLU B 1 7 ? 10.492 -4.684 -4.566 1 93.94 7 GLU B O 1
ATOM 659 N N . ILE B 1 8 ? 11.68 -3.861 -2.867 1 96.25 8 ILE B N 1
ATOM 660 C CA . ILE B 1 8 ? 10.945 -2.604 -2.807 1 96.25 8 ILE B CA 1
ATOM 661 C C . ILE B 1 8 ? 11.75 -1.502 -3.494 1 96.25 8 ILE B C 1
ATOM 663 O O . ILE B 1 8 ? 12.883 -1.222 -3.105 1 96.25 8 ILE B O 1
ATOM 667 N N . VAL B 1 9 ? 11.141 -0.908 -4.574 1 94.56 9 VAL B N 1
ATOM 668 C CA . VAL B 1 9 ? 11.867 0.115 -5.324 1 94.56 9 VAL B CA 1
ATOM 669 C C . VAL B 1 9 ? 11.016 1.375 -5.434 1 94.56 9 VAL B C 1
ATOM 671 O O . VAL B 1 9 ? 9.781 1.308 -5.363 1 94.56 9 VAL B O 1
ATOM 674 N N . GLU B 1 10 ? 11.703 2.467 -5.473 1 95.31 10 GLU B N 1
ATOM 675 C CA . GLU B 1 10 ? 11.031 3.736 -5.73 1 95.31 10 GLU B CA 1
ATOM 676 C C . GLU B 1 10 ? 11.109 4.113 -7.207 1 95.31 10 GLU B C 1
ATOM 678 O O . GLU B 1 10 ? 12.203 4.219 -7.77 1 95.31 10 GLU B O 1
ATOM 683 N N . LEU B 1 11 ? 9.945 4.289 -7.809 1 95.56 11 LEU B N 1
ATOM 684 C CA . LEU B 1 11 ? 9.875 4.637 -9.219 1 95.56 11 LEU B CA 1
ATOM 685 C C . LEU B 1 11 ? 10.25 6.102 -9.438 1 95.56 11 LEU B C 1
ATOM 687 O O . LEU B 1 11 ? 10.25 6.891 -8.492 1 95.56 11 LEU B O 1
ATOM 691 N N . PRO B 1 12 ? 10.609 6.43 -10.695 1 92.19 12 PRO B N 1
ATOM 692 C CA . PRO B 1 12 ? 11.008 7.809 -11 1 92.19 12 PRO B CA 1
ATOM 693 C C . PRO B 1 12 ? 9.914 8.828 -10.68 1 92.19 12 PRO B C 1
ATOM 695 O O . PRO B 1 12 ? 10.211 9.992 -10.398 1 92.19 12 PRO B O 1
ATOM 698 N N . ASP B 1 13 ? 8.688 8.359 -10.641 1 92.31 13 ASP B N 1
ATOM 699 C CA . ASP B 1 13 ? 7.582 9.281 -10.391 1 92.31 13 ASP B CA 1
ATOM 700 C C . ASP B 1 13 ? 7.297 9.398 -8.891 1 92.31 13 ASP B C 1
ATOM 702 O O . ASP B 1 13 ? 6.387 10.125 -8.484 1 92.31 13 ASP B O 1
ATOM 706 N N . GLY B 1 14 ? 8.07 8.875 -8.18 1 92.12 14 GLY B N 1
ATOM 707 C CA . GLY B 1 14 ? 7.973 9 -6.734 1 92.12 14 GLY B CA 1
ATOM 708 C C . GLY B 1 14 ? 7.109 7.926 -6.098 1 92.12 14 GLY B C 1
ATOM 709 O O . GLY B 1 14 ? 6.969 7.875 -4.875 1 92.12 14 GLY B O 1
ATOM 710 N N . ARG B 1 15 ? 6.574 7.148 -6.883 1 96 15 ARG B N 1
ATOM 711 C CA . ARG B 1 15 ? 5.762 6.051 -6.371 1 96 15 ARG B CA 1
ATOM 712 C C . ARG B 1 15 ? 6.637 4.887 -5.922 1 96 15 ARG B C 1
ATOM 714 O O . ARG B 1 15 ? 7.789 4.77 -6.344 1 96 15 ARG B O 1
ATOM 721 N N . ILE B 1 16 ? 6.113 4.074 -4.957 1 97.62 16 ILE B N 1
ATOM 722 C CA . ILE B 1 16 ? 6.844 2.924 -4.438 1 97.62 16 ILE B CA 1
ATOM 723 C C . ILE B 1 16 ? 6.242 1.634 -4.992 1 97.62 16 ILE B C 1
ATOM 725 O O . ILE B 1 16 ? 5.02 1.473 -5.016 1 97.62 16 ILE B O 1
ATOM 729 N N . ALA B 1 17 ? 7.121 0.716 -5.461 1 97.06 17 ALA B N 1
ATOM 730 C CA . ALA B 1 17 ? 6.637 -0.521 -6.066 1 97.06 17 ALA B CA 1
ATOM 731 C C . ALA B 1 17 ? 7.336 -1.737 -5.469 1 97.06 17 ALA B C 1
ATOM 733 O O . ALA B 1 17 ? 8.508 -1.66 -5.082 1 97.06 17 ALA B O 1
ATOM 734 N N . LEU B 1 18 ? 6.516 -2.795 -5.348 1 97.06 18 LEU B N 1
ATOM 735 C CA . LEU B 1 18 ? 7.066 -4.113 -5.055 1 97.06 18 LEU B CA 1
ATOM 736 C C . LEU B 1 18 ? 7.355 -4.879 -6.34 1 97.06 18 LEU B C 1
ATOM 738 O O . LEU B 1 18 ? 6.434 -5.211 -7.09 1 97.06 18 LEU B O 1
ATOM 742 N N . ARG B 1 19 ? 8.641 -5.078 -6.586 1 94.12 19 ARG B N 1
ATOM 743 C CA . ARG B 1 19 ? 9.055 -5.727 -7.828 1 94.12 19 ARG B CA 1
ATOM 744 C C . ARG B 1 19 ? 9.656 -7.098 -7.559 1 94.12 19 ARG B C 1
ATOM 746 O O . ARG B 1 19 ? 10.289 -7.312 -6.52 1 94.12 19 ARG B O 1
ATOM 753 N N . ARG B 1 20 ? 9.266 -7.891 -8.438 1 91.06 20 ARG B N 1
ATOM 754 C CA . ARG B 1 20 ? 9.93 -9.188 -8.398 1 91.06 20 ARG B CA 1
ATOM 755 C C . ARG B 1 20 ? 11.289 -9.125 -9.086 1 91.06 20 ARG B C 1
ATOM 757 O O . ARG B 1 20 ? 11.383 -8.734 -10.25 1 91.06 20 ARG B O 1
ATOM 764 N N . ALA B 1 21 ? 12.391 -9.578 -8.359 1 86.94 21 ALA B N 1
ATOM 765 C CA . ALA B 1 21 ? 13.766 -9.461 -8.828 1 86.94 21 ALA B CA 1
ATOM 766 C C . ALA B 1 21 ? 13.977 -10.242 -10.117 1 86.94 21 ALA B C 1
ATOM 768 O O . ALA B 1 21 ? 14.711 -9.805 -11.008 1 86.94 21 ALA B O 1
ATOM 769 N N . ASP B 1 22 ? 13.32 -11.258 -10.289 1 85.56 22 ASP B N 1
ATOM 770 C CA . ASP B 1 22 ? 13.562 -12.172 -11.406 1 85.56 22 ASP B CA 1
ATOM 771 C C . ASP B 1 22 ? 13.109 -11.555 -12.727 1 85.56 22 ASP B C 1
ATOM 773 O O . ASP B 1 22 ? 13.812 -11.641 -13.734 1 85.56 22 ASP B O 1
ATOM 777 N N . ASP B 1 23 ? 11.938 -10.984 -12.711 1 87.44 23 ASP B N 1
ATOM 778 C CA . ASP B 1 23 ? 11.398 -10.469 -13.969 1 87.44 23 ASP B CA 1
ATOM 779 C C . ASP B 1 23 ? 11.18 -8.961 -13.891 1 87.44 23 ASP B C 1
ATOM 781 O O . ASP B 1 23 ? 10.734 -8.344 -14.852 1 87.44 23 ASP B O 1
ATOM 785 N N . GLU B 1 24 ? 11.492 -8.383 -12.828 1 87.62 24 GLU B N 1
ATOM 786 C CA . GLU B 1 24 ? 11.367 -6.945 -12.609 1 87.62 24 GLU B CA 1
ATOM 787 C C . GLU B 1 24 ? 9.93 -6.48 -12.805 1 87.62 24 GLU B C 1
ATOM 789 O O . GLU B 1 24 ? 9.688 -5.387 -13.312 1 87.62 24 GLU B O 1
ATOM 794 N N . GLU B 1 25 ? 9.031 -7.469 -12.539 1 92.31 25 GLU B N 1
ATOM 795 C CA . GLU B 1 25 ? 7.613 -7.129 -12.633 1 92.31 25 GLU B CA 1
ATOM 796 C C . GLU B 1 25 ? 7.129 -6.426 -11.367 1 92.31 25 GLU B C 1
ATOM 798 O O . GLU B 1 25 ? 7.41 -6.875 -10.258 1 92.31 25 GLU B O 1
ATOM 803 N N . GLU B 1 26 ? 6.48 -5.332 -11.656 1 94.94 26 GLU B N 1
ATOM 804 C CA . GLU B 1 26 ? 5.879 -4.637 -10.523 1 94.94 26 GLU B CA 1
ATOM 805 C C . GLU B 1 26 ? 4.602 -5.336 -10.062 1 94.94 26 GLU B C 1
ATOM 807 O O . GLU B 1 26 ? 3.635 -5.43 -10.82 1 94.94 26 GLU B O 1
ATOM 812 N N . LEU B 1 27 ? 4.648 -5.801 -8.891 1 95.81 27 LEU B N 1
ATOM 813 C CA . LEU B 1 27 ? 3.518 -6.559 -8.367 1 95.81 27 LEU B CA 1
ATOM 814 C C . LEU B 1 27 ? 2.52 -5.641 -7.676 1 95.81 27 LEU B C 1
ATOM 816 O O . LEU B 1 27 ? 1.31 -5.77 -7.871 1 95.81 27 LEU B O 1
ATOM 820 N N . VAL B 1 28 ? 3.051 -4.746 -6.898 1 97.19 28 VAL B N 1
ATOM 821 C CA . VAL B 1 28 ? 2.219 -3.803 -6.164 1 97.19 28 VAL B CA 1
ATOM 822 C C . VAL B 1 28 ? 2.822 -2.404 -6.25 1 97.19 28 VAL B C 1
ATOM 824 O O . VAL B 1 28 ? 4.039 -2.238 -6.152 1 97.19 28 VAL B O 1
ATOM 827 N N . ILE B 1 29 ? 2.025 -1.418 -6.508 1 97.19 29 ILE B N 1
ATOM 828 C CA . ILE B 1 29 ? 2.465 -0.028 -6.551 1 97.19 29 ILE B CA 1
ATOM 829 C C . ILE B 1 29 ? 1.729 0.778 -5.48 1 97.19 29 ILE B C 1
ATOM 831 O O . ILE B 1 29 ? 0.51 0.665 -5.34 1 97.19 29 ILE B O 1
ATOM 835 N N . LEU B 1 30 ? 2.445 1.489 -4.734 1 98 30 LEU B N 1
ATOM 836 C CA . LEU B 1 30 ? 1.921 2.42 -3.74 1 98 30 LEU B CA 1
ATOM 837 C C . LEU B 1 30 ? 2.111 3.863 -4.191 1 98 30 LEU B C 1
ATOM 839 O O . LEU B 1 30 ? 3.23 4.277 -4.504 1 98 30 LEU B O 1
ATOM 843 N N . ASP B 1 31 ? 1.038 4.523 -4.219 1 96.75 31 ASP B N 1
ATOM 844 C CA . ASP B 1 31 ? 1.072 5.922 -4.633 1 96.75 31 ASP B CA 1
ATOM 845 C C . ASP B 1 31 ? 0.573 6.84 -3.52 1 96.75 31 ASP B C 1
ATOM 847 O O . ASP B 1 31 ? -0.626 6.883 -3.234 1 96.75 31 ASP B O 1
ATOM 851 N N . PHE B 1 32 ? 1.477 7.586 -2.947 1 97 32 PHE B N 1
ATOM 852 C CA . PHE B 1 32 ? 1.113 8.562 -1.928 1 97 32 PHE B CA 1
ATOM 853 C C . PHE B 1 32 ? 0.795 9.914 -2.559 1 97 32 PHE B C 1
ATOM 855 O O . PHE B 1 32 ? 1.542 10.398 -3.414 1 97 32 PHE B O 1
ATOM 862 N N . SER B 1 33 ? -0.27 10.477 -2.107 1 95.19 33 SER B N 1
ATOM 863 C CA . SER B 1 33 ? -0.592 11.828 -2.551 1 95.19 33 SER B CA 1
ATOM 864 C C . SER B 1 33 ? 0.389 12.844 -1.979 1 95.19 33 SER B C 1
ATOM 866 O O . SER B 1 33 ? 1.111 12.555 -1.024 1 95.19 33 SER B O 1
ATOM 868 N N . GLU B 1 34 ? 0.371 14.047 -2.59 1 93.19 34 GLU B N 1
ATOM 869 C CA . GLU B 1 34 ? 1.204 15.133 -2.072 1 93.19 34 GLU B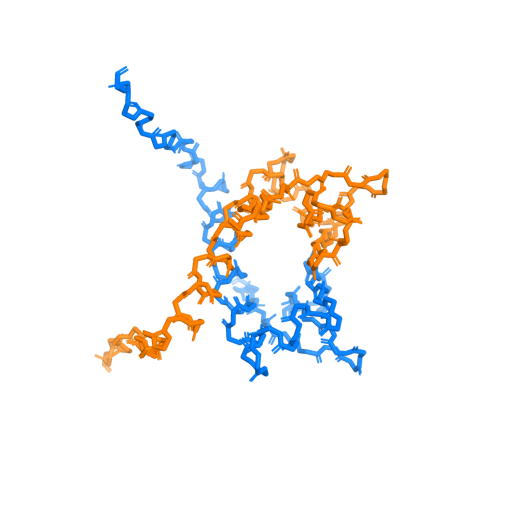 CA 1
ATOM 870 C C . GLU B 1 34 ? 0.861 15.445 -0.62 1 93.19 34 GLU B C 1
ATOM 872 O O . GLU B 1 34 ? 1.753 15.688 0.196 1 93.19 34 GLU B O 1
ATOM 877 N N . SER B 1 3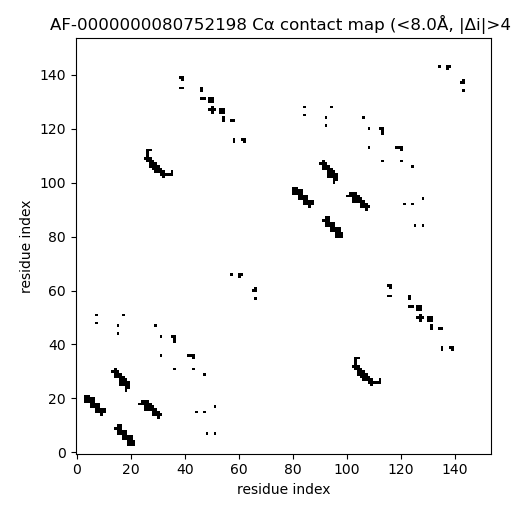5 ? -0.417 15.367 -0.319 1 92.44 35 SER B N 1
ATOM 878 C CA . SER B 1 35 ? -0.872 15.625 1.044 1 92.44 35 SER B CA 1
ATOM 879 C C . SER B 1 35 ? -0.362 14.555 2.006 1 92.44 35 SER B C 1
ATOM 881 O O . SER B 1 35 ? 0.095 14.875 3.107 1 92.44 35 SER B O 1
ATOM 883 N N . ALA B 1 36 ? -0.459 13.359 1.598 1 94.06 36 ALA B N 1
ATOM 884 C CA . ALA B 1 36 ? 0.028 12.266 2.436 1 94.06 36 ALA B CA 1
ATOM 885 C C . ALA B 1 36 ? 1.534 12.375 2.654 1 94.06 36 ALA B C 1
ATOM 887 O O . ALA B 1 36 ? 2.02 12.188 3.773 1 94.06 36 ALA B O 1
ATOM 888 N N . LYS B 1 37 ? 2.287 12.664 1.556 1 94.44 37 LYS B N 1
ATOM 889 C CA . LYS B 1 37 ? 3.738 12.805 1.651 1 94.44 37 LYS B CA 1
ATOM 890 C C . LYS B 1 37 ? 4.113 13.898 2.648 1 94.44 37 LYS B C 1
ATOM 892 O O . LYS B 1 37 ? 5.047 13.734 3.438 1 94.44 37 LYS B O 1
ATOM 897 N N . SER B 1 38 ? 3.416 14.969 2.555 1 92.44 38 SER B N 1
ATOM 898 C CA . SER B 1 38 ? 3.66 16.094 3.459 1 92.44 38 SER B CA 1
ATOM 899 C C . SER B 1 38 ? 3.363 15.703 4.906 1 92.44 38 SER B C 1
ATOM 901 O O . SER B 1 38 ? 4.102 16.078 5.816 1 92.44 38 SER B O 1
ATOM 903 N N . PHE B 1 39 ? 2.295 14.984 5.059 1 89.94 39 PHE B N 1
ATOM 904 C CA . PHE B 1 39 ? 1.914 14.531 6.391 1 89.94 39 PHE B CA 1
ATOM 905 C C . PHE B 1 39 ? 2.984 13.617 6.98 1 89.94 39 PHE B C 1
ATOM 907 O O . PHE B 1 39 ? 3.293 13.703 8.172 1 89.94 39 PHE B O 1
ATOM 914 N N . LEU B 1 40 ? 3.473 12.781 6.16 1 94 40 LEU B N 1
ATOM 915 C CA . LEU B 1 40 ? 4.469 11.805 6.598 1 94 40 LEU B CA 1
ATOM 916 C C . LEU B 1 40 ? 5.852 12.445 6.684 1 94 40 LEU B C 1
ATOM 918 O O . LEU B 1 40 ? 6.801 11.812 7.148 1 94 40 LEU B O 1
ATOM 922 N N . GLN B 1 41 ? 5.969 13.727 6.289 1 89.94 41 GLN B N 1
ATOM 923 C CA . GLN B 1 41 ? 7.18 14.539 6.402 1 89.94 41 GLN B CA 1
ATOM 924 C C . GLN B 1 41 ? 8.375 13.828 5.773 1 89.94 41 GLN B C 1
ATOM 926 O O . GLN B 1 41 ? 9.469 13.828 6.34 1 89.94 41 GLN B O 1
ATOM 931 N N . GLY B 1 42 ? 8.164 13.141 4.668 1 86.81 42 GLY B N 1
ATOM 932 C CA . GLY B 1 42 ? 9.258 12.516 3.945 1 86.81 42 GLY B CA 1
ATOM 933 C C . GLY B 1 42 ? 9.492 11.07 4.355 1 86.81 42 GLY B C 1
ATOM 934 O O . GLY B 1 42 ? 10.359 10.398 3.803 1 86.81 42 GLY B O 1
ATOM 935 N N . HIS B 1 43 ? 8.758 10.594 5.355 1 91.06 43 HIS B N 1
ATOM 936 C CA . HIS B 1 43 ? 8.93 9.227 5.828 1 91.06 43 HIS B CA 1
ATOM 937 C C . HIS B 1 43 ? 7.992 8.266 5.094 1 91.06 43 HIS B C 1
ATOM 939 O O . HIS B 1 43 ? 7.609 7.227 5.637 1 91.06 43 HIS B O 1
ATOM 945 N N . HIS B 1 44 ? 7.578 8.656 3.895 1 93.25 44 HIS B N 1
ATOM 946 C CA . HIS B 1 44 ? 6.625 7.832 3.16 1 93.25 44 HIS B CA 1
ATOM 947 C C . HIS B 1 44 ? 7.262 6.527 2.693 1 93.25 44 HIS B C 1
ATOM 949 O O . HIS B 1 44 ? 6.582 5.504 2.59 1 93.25 44 HIS B O 1
ATOM 955 N N . ILE B 1 45 ? 8.617 6.477 2.559 1 94.62 45 ILE B N 1
ATOM 956 C CA . ILE B 1 45 ? 9.305 5.273 2.105 1 94.62 45 ILE B CA 1
ATOM 957 C C . ILE B 1 45 ? 9.32 4.234 3.225 1 94.62 45 ILE B C 1
ATOM 959 O O . ILE B 1 45 ? 9.07 3.051 2.988 1 94.62 45 ILE B O 1
ATOM 963 N N . GLU B 1 46 ? 9.609 4.727 4.371 1 94.31 46 GLU B N 1
ATOM 964 C CA . GLU B 1 46 ? 9.609 3.832 5.523 1 94.31 46 GLU B CA 1
ATOM 965 C C . GLU B 1 46 ? 8.219 3.254 5.773 1 94.31 46 GLU B C 1
ATOM 967 O O . GLU B 1 46 ? 8.078 2.07 6.094 1 94.31 46 GLU B O 1
ATOM 972 N N . VAL B 1 47 ? 7.266 4.102 5.688 1 96.44 47 VAL B N 1
ATOM 973 C CA . VAL B 1 47 ? 5.887 3.664 5.859 1 96.44 47 VAL B CA 1
ATOM 974 C C . VAL B 1 47 ? 5.531 2.637 4.785 1 96.44 47 VAL B C 1
ATOM 976 O O . VAL B 1 47 ? 4.969 1.582 5.09 1 96.44 47 VAL B O 1
ATOM 979 N N . ALA B 1 48 ? 5.902 2.951 3.58 1 97.44 48 ALA B N 1
ATOM 980 C CA . ALA B 1 48 ? 5.652 2.041 2.467 1 97.44 48 ALA B CA 1
ATOM 981 C C . ALA B 1 48 ? 6.293 0.678 2.715 1 97.44 48 ALA B C 1
ATOM 983 O O . ALA B 1 48 ? 5.68 -0.359 2.449 1 97.44 48 ALA B O 1
ATOM 984 N N . LYS B 1 49 ? 7.469 0.651 3.15 1 96.88 49 LYS B N 1
ATOM 985 C CA . LYS B 1 49 ? 8.195 -0.59 3.41 1 96.88 49 LYS B CA 1
ATOM 986 C C . LYS B 1 49 ? 7.453 -1.456 4.426 1 96.88 49 LYS B C 1
ATOM 988 O O . LYS B 1 49 ? 7.32 -2.668 4.234 1 96.88 49 LYS B O 1
ATOM 993 N N . ALA B 1 50 ? 7.039 -0.814 5.465 1 96.69 50 ALA B N 1
ATOM 994 C CA . ALA B 1 50 ? 6.293 -1.539 6.488 1 96.69 50 ALA B CA 1
ATOM 995 C C . ALA B 1 50 ? 4.992 -2.104 5.922 1 96.69 50 ALA B C 1
ATOM 997 O O . ALA B 1 50 ? 4.629 -3.248 6.211 1 96.69 50 ALA B O 1
ATOM 998 N N . MET B 1 51 ? 4.309 -1.288 5.172 1 97.75 51 MET B N 1
ATOM 999 C CA . MET B 1 51 ? 3.057 -1.715 4.555 1 97.75 51 MET B CA 1
ATOM 1000 C C . MET B 1 51 ? 3.283 -2.9 3.623 1 97.75 51 MET B C 1
ATOM 1002 O O . MET B 1 51 ? 2.617 -3.93 3.748 1 97.75 51 MET B O 1
ATOM 1006 N N . LEU B 1 52 ? 4.277 -2.818 2.74 1 97.75 52 LEU B N 1
ATOM 1007 C CA . LEU B 1 52 ? 4.566 -3.869 1.77 1 97.75 52 LEU B CA 1
ATOM 1008 C C . LEU B 1 52 ? 5.023 -5.145 2.469 1 97.75 52 LEU B C 1
ATOM 1010 O O . LEU B 1 52 ? 4.688 -6.25 2.035 1 97.75 52 LEU B O 1
ATOM 1014 N N . ASN B 1 53 ? 5.789 -5 3.525 1 96.44 53 ASN B N 1
ATOM 1015 C CA . ASN B 1 53 ? 6.219 -6.164 4.293 1 96.44 53 ASN B CA 1
ATOM 1016 C C . ASN B 1 53 ? 5.027 -6.945 4.844 1 96.44 53 ASN B C 1
ATOM 1018 O O . ASN B 1 53 ? 5.008 -8.172 4.789 1 96.44 53 ASN B O 1
ATOM 1022 N N . VAL B 1 54 ? 4.086 -6.27 5.387 1 96.25 54 VAL B N 1
ATOM 1023 C CA . VAL B 1 54 ? 2.873 -6.906 5.891 1 96.25 54 VAL B CA 1
ATOM 1024 C C . VAL B 1 54 ? 2.158 -7.633 4.754 1 96.25 54 VAL B C 1
ATOM 1026 O O . VAL B 1 54 ? 1.698 -8.766 4.926 1 96.25 54 VAL B O 1
ATOM 1029 N N . GLY B 1 55 ? 2.033 -6.922 3.553 1 96.44 55 GLY B N 1
ATOM 1030 C CA . GLY B 1 55 ? 1.408 -7.559 2.406 1 96.44 55 GLY B CA 1
ATOM 1031 C C . GLY B 1 55 ? 2.07 -8.867 2.014 1 96.44 55 GLY B C 1
ATOM 1032 O O . GLY B 1 55 ? 1.39 -9.867 1.776 1 96.44 55 GLY B O 1
ATOM 1033 N N . VAL B 1 56 ? 3.359 -8.844 1.998 1 95.5 56 VAL B N 1
ATOM 1034 C CA . VAL B 1 56 ? 4.129 -10.023 1.624 1 95.5 56 VAL B CA 1
ATOM 1035 C C . VAL B 1 56 ? 3.902 -11.133 2.65 1 95.5 56 VAL B C 1
ATOM 1037 O O . VAL B 1 56 ? 3.742 -12.305 2.285 1 95.5 56 VAL B O 1
ATOM 1040 N N . GLN B 1 57 ? 3.943 -10.742 3.873 1 94.19 57 GLN B N 1
ATOM 1041 C CA . GLN B 1 57 ? 3.707 -11.703 4.941 1 94.19 57 GLN B CA 1
ATOM 1042 C C . GLN B 1 57 ? 2.328 -12.344 4.816 1 94.19 57 GLN B C 1
ATOM 1044 O O . GLN B 1 57 ? 2.189 -13.562 4.926 1 94.19 57 GLN B O 1
ATOM 1049 N N . MET B 1 58 ? 1.353 -11.531 4.586 1 93.94 58 MET B N 1
ATOM 1050 C CA . MET B 1 58 ? -0.008 -12.039 4.453 1 93.94 58 MET B CA 1
ATOM 1051 C C . MET B 1 58 ? -0.14 -12.93 3.221 1 93.94 58 MET B C 1
ATOM 1053 O O . MET B 1 58 ? -0.784 -13.977 3.27 1 93.94 58 MET B O 1
ATOM 1057 N N . ALA B 1 59 ? 0.448 -12.484 2.154 1 93.62 59 ALA B N 1
ATOM 1058 C CA . ALA B 1 59 ? 0.448 -13.289 0.935 1 93.62 59 ALA B CA 1
ATOM 1059 C C . ALA B 1 59 ? 1.076 -14.656 1.182 1 93.62 59 ALA B C 1
ATOM 1061 O O . ALA B 1 59 ? 0.596 -15.672 0.667 1 93.62 59 ALA B O 1
ATOM 1062 N N . GLY B 1 60 ? 2.168 -14.648 1.87 1 91.75 60 GLY B N 1
ATOM 1063 C CA . GLY B 1 60 ? 2.809 -15.906 2.219 1 91.75 60 GLY B CA 1
ATOM 1064 C C . GLY B 1 60 ? 1.905 -16.828 3.008 1 91.75 60 GLY B C 1
ATOM 1065 O O . GLY B 1 60 ? 1.871 -18.031 2.75 1 91.75 60 GLY B O 1
ATOM 1066 N N . ARG B 1 61 ? 1.224 -16.281 3.953 1 90.88 61 ARG B N 1
ATOM 1067 C CA . ARG B 1 61 ? 0.313 -17.078 4.777 1 90.88 61 ARG B CA 1
ATOM 1068 C C . ARG B 1 61 ? -0.813 -17.672 3.936 1 90.88 61 ARG B C 1
ATOM 1070 O O . ARG B 1 61 ? -1.209 -18.812 4.137 1 90.88 61 ARG B O 1
ATOM 1077 N N . LEU B 1 62 ? -1.34 -16.844 3.064 1 88.06 62 LEU B N 1
ATOM 1078 C CA . LEU B 1 62 ? -2.41 -17.297 2.182 1 88.06 62 LEU B CA 1
ATOM 1079 C C . LEU B 1 62 ? -1.937 -18.438 1.294 1 88.06 62 LEU B C 1
ATOM 1081 O O . LEU B 1 62 ? -2.674 -19.406 1.068 1 88.06 62 LEU B O 1
ATOM 1085 N N . ALA B 1 63 ? -0.739 -18.312 0.792 1 86.06 63 ALA B N 1
ATOM 1086 C CA . ALA B 1 63 ? -0.174 -19.328 -0.088 1 86.06 63 ALA B CA 1
ATOM 1087 C C . ALA B 1 63 ? 0.006 -20.656 0.649 1 86.06 63 ALA B C 1
ATOM 1089 O O . ALA B 1 63 ? -0.142 -21.719 0.058 1 86.06 63 ALA B O 1
ATOM 1090 N N . GLU B 1 64 ? 0.362 -20.516 1.952 1 84.94 64 GLU B N 1
ATOM 1091 C CA . GLU B 1 64 ? 0.562 -21.719 2.75 1 84.94 64 GLU B CA 1
ATOM 1092 C C . GLU B 1 64 ? -0.768 -22.281 3.229 1 84.94 64 GLU B C 1
ATOM 1094 O O . GLU B 1 64 ? -0.827 -23.422 3.703 1 84.94 64 GLU B O 1
ATOM 1099 N N . GLY B 1 65 ? -1.82 -21.641 2.936 1 76.38 65 GLY B N 1
ATOM 1100 C CA . GLY B 1 65 ? -3.123 -22.078 3.408 1 76.38 65 GLY B CA 1
ATOM 1101 C C . GLY B 1 65 ? -3.395 -21.703 4.852 1 76.38 65 GLY B C 1
ATOM 1102 O O . GLY B 1 65 ? -4.254 -22.297 5.508 1 76.38 65 GLY B O 1
ATOM 1103 N N . ASP B 1 66 ? -2.527 -20.906 5.465 1 63.84 66 ASP B N 1
ATOM 1104 C CA . ASP B 1 66 ? -2.629 -20.531 6.871 1 63.84 66 ASP B CA 1
ATOM 1105 C C . ASP B 1 66 ? -3.473 -19.266 7.035 1 63.84 66 ASP B C 1
ATOM 1107 O O . ASP B 1 66 ? -3.494 -18.656 8.109 1 63.84 66 ASP B O 1
ATOM 1111 N N . PHE B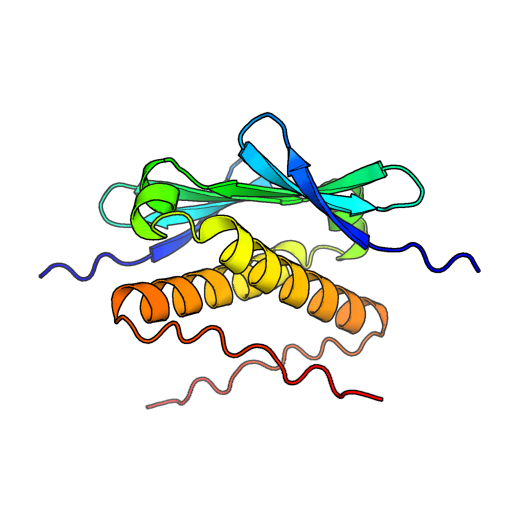 1 67 ? -4.023 -18.844 6.074 1 55.56 67 PHE B N 1
ATOM 1112 C CA . PHE B 1 67 ? -4.711 -17.562 6.207 1 55.56 67 PHE B CA 1
ATOM 1113 C C . PHE B 1 67 ? -5.973 -17.719 7.043 1 55.56 67 PHE B C 1
ATOM 1115 O O . PHE B 1 67 ? -7.008 -18.156 6.543 1 55.56 67 PHE B O 1
ATOM 1122 N N . GLU B 1 68 ? -5.883 -18.438 8.086 1 47.47 68 GLU B N 1
ATOM 1123 C CA . GLU B 1 68 ? -7.055 -18.25 8.938 1 47.47 68 GLU B CA 1
ATOM 1124 C C . GLU B 1 68 ? -7.227 -16.781 9.32 1 47.47 68 GLU B C 1
ATOM 1126 O O . GLU B 1 68 ? -6.254 -16.094 9.633 1 47.47 68 GLU B O 1
ATOM 1131 N N . SER B 1 69 ? -8.055 -16.078 8.555 1 46.28 69 SER B N 1
ATOM 1132 C CA . SER B 1 69 ? -8.469 -14.734 8.945 1 46.28 69 SER B CA 1
ATOM 1133 C C . SER B 1 69 ? -8.383 -14.539 10.453 1 46.28 69 SER B C 1
ATOM 1135 O O . SER B 1 69 ? -9.141 -15.164 11.211 1 46.28 69 SER B O 1
ATOM 1137 N N . ASP B 1 70 ? -7.285 -14.477 10.977 1 40 70 ASP B N 1
ATOM 1138 C CA . ASP B 1 70 ? -7.332 -14.047 12.367 1 40 70 ASP B CA 1
ATOM 1139 C C . ASP B 1 70 ? -8.156 -12.766 12.531 1 40 70 ASP B C 1
ATOM 1141 O O . ASP B 1 70 ? -7.758 -11.711 12.039 1 40 70 ASP B O 1
ATOM 1145 N N . GLU B 1 71 ? -9.438 -12.742 12.367 1 39.22 71 GLU B N 1
ATOM 1146 C CA . GLU B 1 71 ? -10.328 -11.727 12.914 1 39.22 71 GLU B CA 1
ATOM 1147 C C . GLU B 1 71 ? -9.781 -11.156 14.219 1 39.22 71 GLU B C 1
ATOM 1149 O O . GLU B 1 71 ? -9.438 -11.898 15.133 1 39.22 71 GLU B O 1
ATOM 1154 N N . LEU B 1 72 ? -8.938 -10.18 14.211 1 36.16 72 LEU B N 1
ATOM 1155 C CA . LEU B 1 72 ? -8.766 -9.492 15.484 1 36.16 72 LEU B CA 1
ATOM 1156 C C . LEU B 1 72 ? -10.047 -9.547 16.312 1 36.16 72 LEU B C 1
ATOM 1158 O O . LEU B 1 72 ? -11.141 -9.391 15.766 1 36.16 72 LEU B O 1
ATOM 1162 N N . PRO B 1 73 ? -10 -10.188 17.406 1 37.28 73 PRO B N 1
ATOM 1163 C CA . PRO B 1 73 ? -11.148 -10.156 18.312 1 37.28 73 PRO B CA 1
ATOM 1164 C C . PRO B 1 73 ? -11.797 -8.773 18.406 1 37.28 73 PRO B C 1
ATOM 1166 O O . PRO B 1 73 ? -11.086 -7.77 18.531 1 37.28 73 PRO B O 1
ATOM 1169 N N . ARG B 1 74 ? -12.703 -8.391 17.547 1 35.75 74 ARG B N 1
ATOM 1170 C CA . ARG B 1 74 ? -13.508 -7.23 17.922 1 35.75 74 ARG B CA 1
ATOM 1171 C C . ARG B 1 74 ? -13.719 -7.176 19.422 1 35.75 74 ARG B C 1
ATOM 1173 O O . ARG B 1 74 ? -14.18 -8.141 20.031 1 35.75 74 ARG B O 1
ATOM 1180 N N . VAL B 1 75 ? -12.773 -6.688 20.094 1 27.34 75 VAL B N 1
ATOM 1181 C CA . VAL B 1 75 ? -13.117 -6.449 21.484 1 27.34 75 VAL B CA 1
ATOM 1182 C C . VAL B 1 75 ? -14.5 -5.797 21.578 1 27.34 75 VAL B C 1
ATOM 1184 O O . VAL B 1 75 ? -14.758 -4.793 20.906 1 27.34 75 VAL B O 1
ATOM 1187 N N . LEU B 1 76 ? -15.523 -6.672 21.453 1 29.44 76 LEU B N 1
ATOM 1188 C CA . LEU B 1 76 ? -16.844 -6.32 21.953 1 29.44 76 LEU B CA 1
ATOM 1189 C C . LEU B 1 76 ? -16.734 -5.484 23.234 1 29.44 76 LEU B C 1
ATOM 1191 O O . LEU B 1 76 ? -16.203 -5.949 24.234 1 29.44 76 LEU B O 1
ATOM 1195 N N . HIS B 1 77 ? -16.5 -4.066 23.109 1 21.97 77 HIS B N 1
ATOM 1196 C CA . HIS B 1 77 ? -17.109 -3.467 24.297 1 21.97 77 HIS B CA 1
ATOM 1197 C C . HIS B 1 77 ? -18.578 -3.828 24.406 1 21.97 77 HIS B C 1
ATOM 1199 O O . HIS B 1 77 ? -19.25 -4.012 23.391 1 21.97 77 HIS B O 1
#

Radius of gyration: 16.09 Å; Cα contacts (8 Å, |Δi|>4): 199; chains: 2; bounding box: 41×42×38 Å

Secondary structure (DSSP, 8-state):
-----EEEEE-TTS-EEEEETTTTEEEEEEEE-HHHHHHTTTTHHHHHHHHHHHHHHHHHHHHHT------------/-----EEEEE-TTS-EEEEETTTTEEEEEEEE-HHHHHHTTTTHHHHHHHHHHHHHHHHHHHHHT------------

Nearest PDB structures (foldseek):
  2yzt-assembly1_A-2  TM=3.616E-01  e=1.020E+00  Thermus thermophilus HB8
  6gaw-assembly1_BY  TM=7.030E-01  e=4.742E+00  Sus scrofa
  8ea3-assembly1_O  TM=3.889E-01  e=4.742E+00  Scytonema hofmannii
  9g6k-assembly1_LS  TM=3.714E-01  e=3.670E+00  Toxoplasma gondii
  9asp-assembly1_B  TM=2.072E-01  e=1.814E+00  Homo sapiens

Sequence (154 aa):
MPTSFLEIVELPDGRIALRRADDEEELVILDFSESAKSFLQGHHIEVAKAMLNVGVQMAGRLAEGDFESDELPRVLHMPTSFLEIVELPDGRIALRRADDEEELVILDFSESAKSFLQGHHIEVAKAMLNVGVQMAGRLAEGDFESDELPRVLH